Protein AF-A0A7S3MCD3-F1 (afdb_monomer_lite)

Structure (mmCIF, N/CA/C/O backbone):
data_AF-A0A7S3MCD3-F1
#
_entry.id   AF-A0A7S3MCD3-F1
#
loop_
_atom_site.group_PDB
_atom_site.id
_atom_site.type_symbol
_atom_site.label_atom_id
_atom_site.label_alt_id
_atom_site.label_comp_id
_atom_site.label_asym_id
_atom_site.label_entity_id
_atom_site.label_seq_id
_atom_site.pdbx_PDB_ins_code
_atom_site.Cartn_x
_atom_site.Cartn_y
_atom_site.Cartn_z
_atom_site.occupancy
_atom_site.B_iso_or_equiv
_atom_site.auth_seq_id
_atom_site.auth_comp_id
_atom_site.auth_asym_id
_atom_site.auth_atom_id
_atom_site.pdbx_PDB_model_num
ATOM 1 N N . SER A 1 1 ? -8.383 14.017 6.670 1.00 56.00 1 SER A N 1
ATOM 2 C CA . SER A 1 1 ? -8.475 12.547 6.553 1.00 56.00 1 SER A CA 1
ATOM 3 C C . SER A 1 1 ? -9.512 11.963 7.511 1.00 56.00 1 SER A C 1
ATOM 5 O O . SER A 1 1 ? -10.524 11.491 7.021 1.00 56.00 1 SER A O 1
ATOM 7 N N . ARG A 1 2 ? -9.357 12.065 8.843 1.00 61.16 2 ARG A N 1
ATOM 8 C CA . ARG A 1 2 ? -10.240 11.395 9.835 1.00 61.16 2 ARG A CA 1
ATOM 9 C C . ARG A 1 2 ? -11.756 11.562 9.641 1.00 61.16 2 ARG A C 1
ATOM 11 O O . ARG A 1 2 ? -12.491 10.600 9.809 1.00 61.16 2 ARG A O 1
ATOM 18 N N . ARG A 1 3 ? -12.235 12.753 9.258 1.00 67.88 3 ARG A N 1
ATOM 19 C CA . ARG A 1 3 ? -13.671 12.993 9.014 1.00 67.88 3 ARG A CA 1
ATOM 20 C C . ARG A 1 3 ? -14.237 12.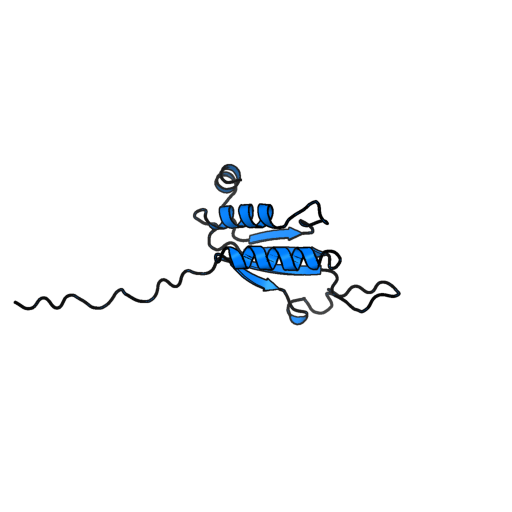113 7.887 1.00 67.88 3 ARG A C 1
ATOM 22 O O . ARG A 1 3 ? -15.252 11.467 8.096 1.00 67.88 3 ARG A O 1
ATOM 29 N N . LEU A 1 4 ? -13.543 12.027 6.750 1.00 64.44 4 LEU A N 1
ATOM 30 C CA . LEU A 1 4 ? -13.959 11.202 5.605 1.00 64.44 4 LEU A CA 1
ATOM 31 C C . LEU A 1 4 ? -13.970 9.708 5.946 1.00 64.44 4 LEU A C 1
ATOM 33 O O . LEU A 1 4 ? -14.863 8.984 5.526 1.00 64.44 4 LEU A O 1
ATOM 37 N N . VAL A 1 5 ? -13.004 9.258 6.751 1.00 64.94 5 VAL A N 1
ATOM 38 C CA . VAL A 1 5 ? -12.916 7.858 7.193 1.00 64.94 5 VAL A CA 1
ATOM 39 C C . VAL A 1 5 ? -14.121 7.476 8.049 1.00 64.94 5 VAL A C 1
ATOM 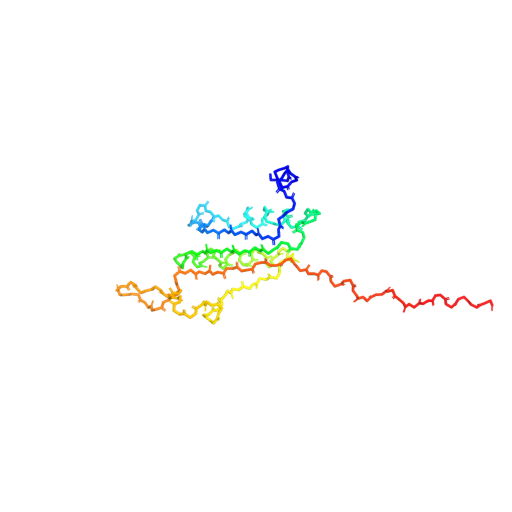41 O O . VAL A 1 5 ? -14.659 6.390 7.889 1.00 64.94 5 VAL A O 1
ATOM 44 N N . ARG A 1 6 ? -14.590 8.383 8.912 1.00 67.19 6 ARG A N 1
ATOM 45 C CA . ARG A 1 6 ? -15.791 8.160 9.731 1.00 67.19 6 ARG A CA 1
ATOM 46 C C . ARG A 1 6 ? -17.084 8.197 8.928 1.00 67.19 6 ARG A C 1
ATOM 48 O O . ARG A 1 6 ? -18.027 7.506 9.281 1.00 67.19 6 ARG A O 1
ATOM 55 N N . GLU A 1 7 ? -17.134 9.019 7.884 1.00 71.62 7 GLU A N 1
ATOM 56 C CA . GLU A 1 7 ? -18.317 9.159 7.029 1.00 71.62 7 GLU A CA 1
ATOM 57 C C . GLU A 1 7 ? -18.449 8.004 6.020 1.00 71.62 7 GLU A C 1
ATOM 59 O O . GLU A 1 7 ? -19.562 7.680 5.623 1.00 71.62 7 GLU A O 1
ATOM 64 N N . SER A 1 8 ? -17.335 7.390 5.599 1.00 70.50 8 SER A N 1
ATOM 65 C CA . SER A 1 8 ? -17.310 6.387 4.517 1.00 70.50 8 SER A CA 1
ATOM 66 C C . SER A 1 8 ? -16.856 4.985 4.942 1.00 70.50 8 SER A C 1
ATOM 68 O O . SER A 1 8 ? -16.948 4.056 4.145 1.00 70.50 8 SER A O 1
ATOM 70 N N . GLY A 1 9 ? -16.322 4.830 6.154 1.00 70.75 9 GLY A N 1
ATOM 71 C CA . GLY A 1 9 ? -15.865 3.551 6.692 1.00 70.75 9 GLY A CA 1
ATOM 72 C C . GLY A 1 9 ? -16.947 2.794 7.477 1.00 70.75 9 GLY A C 1
ATOM 73 O O . GLY A 1 9 ? -18.064 3.289 7.638 1.00 70.75 9 GLY A O 1
ATOM 74 N N . PRO A 1 10 ? -16.607 1.612 8.019 1.00 73.81 10 PRO A N 1
ATOM 75 C CA . PRO A 1 10 ? -15.283 0.984 7.985 1.00 73.81 10 PRO A CA 1
ATOM 76 C C . PRO A 1 10 ? -14.939 0.325 6.640 1.00 73.81 10 PRO A C 1
ATOM 78 O O . PRO A 1 10 ? -15.816 -0.156 5.929 1.00 73.81 10 PRO A O 1
ATOM 81 N N . PHE A 1 11 ? -13.645 0.271 6.314 1.00 80.06 11 PHE A N 1
ATOM 82 C CA . PHE A 1 11 ? -13.132 -0.429 5.133 1.00 80.06 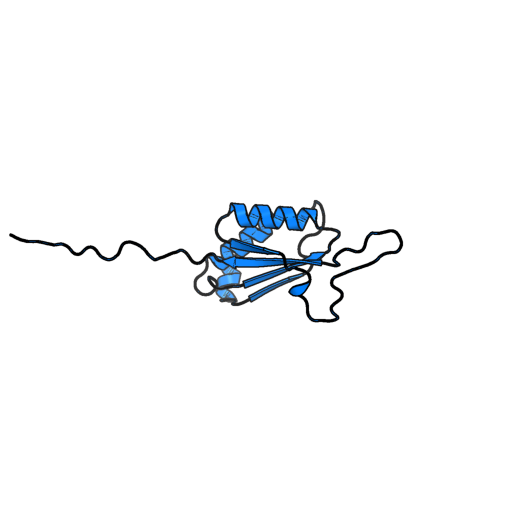11 PHE A CA 1
ATOM 83 C C . PHE A 1 11 ? -12.505 -1.752 5.561 1.00 80.06 11 PHE A C 1
ATOM 85 O O . PHE A 1 11 ? -11.705 -1.764 6.489 1.00 80.06 11 PHE A O 1
ATOM 92 N N . SER A 1 12 ? -12.830 -2.845 4.873 1.00 83.50 12 SER A N 1
ATOM 93 C CA . SER A 1 12 ? -12.145 -4.134 5.047 1.00 83.50 12 SER A CA 1
ATOM 94 C C . SER A 1 12 ? -10.949 -4.298 4.105 1.00 83.50 12 SER A C 1
ATOM 96 O O . SER A 1 12 ? -10.062 -5.099 4.369 1.00 83.50 12 SER A O 1
ATOM 98 N N . LEU A 1 13 ? -10.918 -3.542 3.003 1.00 86.75 13 LEU A N 1
ATOM 99 C CA . LEU A 1 13 ? -9.870 -3.600 1.990 1.00 86.75 13 LEU A CA 1
ATOM 100 C C . LEU A 1 13 ? -9.649 -2.211 1.384 1.00 86.75 13 LEU A C 1
ATOM 102 O O . LEU A 1 13 ? -10.604 -1.524 1.014 1.00 86.75 13 LEU A O 1
ATOM 106 N N . ILE A 1 14 ? -8.387 -1.819 1.250 1.00 89.19 14 ILE A N 1
ATOM 107 C CA . ILE A 1 14 ? -7.948 -0.593 0.588 1.00 89.19 14 ILE A CA 1
ATOM 108 C C . ILE A 1 14 ? -7.018 -0.994 -0.552 1.00 89.19 14 ILE A C 1
ATOM 110 O O . ILE A 1 14 ? -5.986 -1.622 -0.330 1.00 89.19 14 ILE A O 1
ATOM 114 N N . VAL A 1 15 ? -7.366 -0.606 -1.778 1.00 90.75 15 VAL A N 1
ATOM 115 C CA . VAL A 1 15 ? -6.545 -0.872 -2.963 1.00 90.75 15 VAL A CA 1
ATOM 116 C C . VAL A 1 15 ? -6.058 0.448 -3.540 1.00 90.75 15 VAL A C 1
ATOM 118 O O . VAL A 1 15 ? -6.848 1.361 -3.779 1.00 90.75 15 VAL A O 1
ATOM 121 N N . GLY A 1 16 ? -4.753 0.550 -3.768 1.00 90.12 16 GLY A N 1
ATOM 122 C CA . GLY A 1 16 ? -4.123 1.696 -4.412 1.00 90.12 16 GLY A CA 1
ATOM 123 C C . GLY A 1 16 ? -3.273 1.252 -5.591 1.00 90.12 16 GLY A C 1
ATOM 124 O O . GLY A 1 16 ? -2.526 0.286 -5.486 1.00 90.12 16 GLY A O 1
ATOM 125 N N . SER A 1 17 ? -3.352 1.968 -6.709 1.00 88.44 17 SER A N 1
ATOM 126 C CA . SER A 1 17 ? -2.474 1.748 -7.859 1.00 88.44 17 SER A CA 1
ATOM 127 C C . SER A 1 17 ? -1.806 3.051 -8.232 1.00 88.44 17 SER A C 1
ATOM 129 O O . SER A 1 17 ? -2.477 4.072 -8.364 1.00 88.44 17 SER A O 1
ATOM 131 N N . ASP A 1 18 ? -0.492 2.990 -8.416 1.00 83.19 18 ASP A N 1
ATOM 132 C CA . ASP A 1 18 ? 0.325 4.113 -8.841 1.00 83.19 18 ASP A CA 1
ATOM 133 C C . ASP A 1 18 ? 0.097 5.372 -7.987 1.00 83.19 18 ASP A C 1
ATOM 135 O O . ASP A 1 18 ? -0.184 6.452 -8.492 1.00 83.19 18 ASP A O 1
ATOM 139 N N . LEU A 1 19 ? 0.165 5.229 -6.664 1.00 83.31 19 LEU A N 1
ATOM 140 C CA . LEU A 1 19 ? 0.017 6.358 -5.737 1.00 83.31 19 LEU A CA 1
ATOM 141 C C . LEU A 1 19 ? 1.343 7.076 -5.448 1.00 83.31 19 LEU A C 1
ATOM 143 O O . LEU A 1 19 ? 1.333 8.139 -4.833 1.00 83.31 19 LEU A O 1
ATOM 147 N N . LEU A 1 20 ? 2.465 6.500 -5.888 1.00 82.31 20 LEU A N 1
ATOM 148 C CA . LEU A 1 20 ? 3.811 7.045 -5.731 1.00 82.31 20 LEU A CA 1
ATOM 149 C C . LEU A 1 20 ? 4.399 7.330 -7.113 1.00 82.31 20 LEU A C 1
ATOM 151 O O . LEU A 1 20 ? 4.488 6.430 -7.950 1.00 82.31 20 LEU A O 1
ATOM 155 N N . TYR A 1 21 ? 4.802 8.579 -7.338 1.00 76.81 21 TYR A N 1
ATOM 156 C CA . TYR A 1 21 ? 5.420 9.022 -8.586 1.00 76.81 21 TYR A CA 1
ATOM 157 C C . TYR A 1 21 ? 6.578 9.986 -8.327 1.00 76.81 21 TYR A C 1
ATOM 159 O O . TYR A 1 21 ? 6.359 11.185 -8.136 1.00 76.81 21 TYR A O 1
ATOM 167 N N . GLY A 1 22 ? 7.806 9.471 -8.402 1.00 65.25 22 GLY A N 1
ATOM 168 C CA . GLY A 1 22 ? 9.024 10.275 -8.390 1.00 65.25 22 GLY A CA 1
ATOM 169 C C . GLY A 1 22 ? 9.231 11.088 -7.109 1.00 65.25 22 GLY A C 1
ATOM 170 O O . GLY A 1 22 ? 8.519 10.948 -6.114 1.00 65.25 22 GLY A O 1
ATOM 171 N N . GLU A 1 23 ? 10.208 11.994 -7.152 1.00 63.38 23 GLU A N 1
ATOM 172 C CA . GLU A 1 23 ? 10.670 12.756 -5.980 1.00 63.38 23 GLU A CA 1
ATOM 173 C C . GLU A 1 23 ? 9.604 13.678 -5.356 1.00 63.38 23 GLU A C 1
ATOM 175 O O . GLU A 1 23 ? 9.728 14.075 -4.199 1.00 63.38 23 GLU A O 1
ATOM 180 N N . ALA A 1 24 ? 8.531 13.996 -6.086 1.00 63.19 24 ALA A N 1
ATOM 181 C CA . ALA A 1 24 ? 7.447 14.853 -5.605 1.00 63.19 24 ALA A CA 1
ATOM 182 C C . ALA A 1 24 ? 6.422 14.122 -4.713 1.00 63.19 24 ALA A C 1
ATOM 184 O O . ALA A 1 24 ? 5.583 14.775 -4.092 1.00 63.19 24 ALA A O 1
ATOM 185 N N . SER A 1 25 ? 6.461 12.786 -4.643 1.00 68.25 25 SER A N 1
ATOM 186 C CA . SER A 1 25 ? 5.474 11.974 -3.922 1.00 68.25 25 SER A CA 1
ATOM 187 C C . SER A 1 25 ? 6.158 11.075 -2.893 1.00 68.25 25 SER A C 1
ATOM 189 O O . SER A 1 25 ? 6.440 9.901 -3.127 1.00 68.25 25 SER A O 1
ATOM 191 N N . THR A 1 26 ? 6.465 11.649 -1.729 1.00 78.12 26 THR A N 1
ATOM 192 C CA . THR A 1 26 ? 7.084 10.902 -0.630 1.00 78.12 26 THR A CA 1
ATOM 193 C C . THR A 1 26 ? 6.072 9.962 0.028 1.00 78.12 26 THR A C 1
ATOM 195 O O . THR A 1 26 ? 4.889 10.273 0.164 1.00 78.12 26 THR A O 1
ATOM 198 N N . ALA A 1 27 ? 6.533 8.792 0.478 1.00 85.44 27 ALA A N 1
ATOM 199 C CA . ALA A 1 27 ? 5.657 7.769 1.054 1.00 85.44 27 ALA A CA 1
ATOM 200 C C . ALA A 1 27 ? 5.053 8.149 2.424 1.00 85.44 27 ALA A C 1
ATOM 202 O O . ALA A 1 27 ? 4.043 7.574 2.835 1.00 85.44 27 ALA A O 1
ATOM 203 N N . GLY A 1 28 ? 5.651 9.116 3.128 1.00 88.06 28 GLY A N 1
ATOM 204 C CA . GLY A 1 28 ? 5.278 9.504 4.493 1.00 88.06 28 GLY A CA 1
ATOM 205 C C . GLY A 1 28 ? 3.795 9.870 4.651 1.00 88.06 28 GLY A C 1
ATOM 206 O O . GLY A 1 28 ? 3.099 9.186 5.403 1.00 88.06 28 GLY A O 1
ATOM 207 N N . PRO A 1 29 ? 3.272 10.879 3.925 1.00 89.00 29 PRO A N 1
ATOM 208 C CA . PRO A 1 29 ? 1.865 11.286 4.020 1.00 89.00 29 PRO A CA 1
ATOM 209 C C . PRO A 1 29 ? 0.857 10.172 3.693 1.00 89.00 29 PRO A C 1
ATOM 211 O O . PRO A 1 29 ? -0.228 10.110 4.285 1.00 89.00 29 PRO A O 1
ATOM 214 N N . LEU A 1 30 ? 1.209 9.270 2.770 1.00 89.88 30 LEU A N 1
ATOM 215 C CA . LEU A 1 30 ? 0.381 8.111 2.435 1.00 89.88 30 LEU A CA 1
ATOM 216 C C . LEU A 1 30 ? 0.313 7.142 3.621 1.00 89.88 30 LEU A C 1
ATOM 218 O O . LEU A 1 30 ? -0.781 6.813 4.078 1.00 89.88 30 LEU A O 1
ATOM 222 N N . ILE A 1 31 ? 1.465 6.753 4.173 1.00 91.81 31 ILE A N 1
ATOM 223 C CA . ILE A 1 31 ? 1.532 5.877 5.349 1.00 91.81 31 ILE A CA 1
ATOM 224 C C . ILE A 1 31 ? 0.855 6.516 6.571 1.00 91.81 31 ILE A C 1
ATOM 226 O O . ILE A 1 31 ? 0.193 5.818 7.335 1.00 91.81 31 ILE A O 1
ATOM 230 N N . GLU A 1 32 ? 0.949 7.836 6.748 1.00 90.38 32 GLU A N 1
ATOM 231 C CA . GLU A 1 32 ? 0.229 8.570 7.800 1.00 90.38 32 GLU A CA 1
ATOM 232 C C . GLU A 1 32 ? -1.277 8.444 7.674 1.00 90.38 32 GLU A C 1
ATOM 234 O O . GLU A 1 32 ? -1.973 8.190 8.658 1.00 90.38 32 GLU A O 1
ATOM 239 N N . THR A 1 33 ? -1.776 8.617 6.456 1.00 89.31 33 THR A N 1
ATOM 240 C CA . THR A 1 33 ? -3.204 8.542 6.181 1.00 89.31 33 THR A CA 1
ATOM 241 C C . THR A 1 33 ? -3.718 7.125 6.398 1.00 89.31 33 THR A C 1
ATOM 243 O O . THR A 1 33 ? -4.720 6.950 7.089 1.00 89.31 33 THR A O 1
ATOM 246 N N . LEU A 1 34 ? -3.001 6.120 5.890 1.00 90.50 34 LEU A N 1
ATOM 247 C CA . LEU A 1 34 ? -3.345 4.712 6.080 1.00 90.50 34 LEU A CA 1
ATOM 248 C C . LEU A 1 34 ? -3.302 4.319 7.561 1.00 90.50 34 LEU A C 1
ATOM 250 O O . LEU A 1 34 ? -4.216 3.659 8.045 1.00 90.50 34 LEU A O 1
ATOM 254 N N . ALA A 1 35 ? -2.294 4.768 8.315 1.00 88.94 35 ALA A N 1
ATOM 255 C CA . ALA A 1 35 ? -2.199 4.491 9.749 1.00 88.94 35 ALA A CA 1
ATOM 256 C C . ALA A 1 35 ? -3.345 5.150 10.530 1.00 88.94 35 ALA A C 1
ATOM 258 O O . ALA A 1 35 ? -3.920 4.542 11.434 1.00 88.94 35 ALA A O 1
ATOM 259 N N . ALA A 1 36 ? -3.719 6.380 10.162 1.00 85.88 36 ALA A N 1
ATOM 260 C CA . ALA A 1 36 ? -4.873 7.047 10.750 1.00 85.88 36 ALA A CA 1
ATOM 261 C C . ALA A 1 36 ? -6.178 6.295 10.450 1.00 85.88 36 ALA A C 1
ATOM 263 O O . ALA A 1 36 ? -7.024 6.219 11.335 1.00 85.88 36 ALA A O 1
ATOM 264 N N . MET A 1 37 ? -6.327 5.726 9.248 1.00 84.81 37 MET A N 1
ATOM 265 C CA . MET A 1 37 ? -7.473 4.888 8.877 1.00 84.81 37 MET A CA 1
ATOM 266 C C . MET A 1 37 ? -7.528 3.600 9.695 1.00 84.81 37 MET A C 1
ATOM 268 O O . MET A 1 37 ? -8.552 3.325 10.310 1.00 84.81 37 MET A O 1
ATOM 272 N N . ALA A 1 38 ? -6.415 2.870 9.773 1.00 84.56 38 ALA A N 1
ATOM 273 C CA . ALA A 1 38 ? -6.289 1.651 10.572 1.00 84.56 38 ALA A CA 1
ATOM 274 C C . ALA A 1 38 ? -6.558 1.859 12.074 1.00 84.56 38 ALA A C 1
ATOM 276 O O . ALA A 1 38 ? -6.897 0.917 12.785 1.00 84.56 38 ALA A O 1
ATOM 277 N N . SER A 1 39 ? -6.416 3.093 12.569 1.00 82.00 39 SER A N 1
ATOM 278 C CA . SER A 1 39 ? -6.682 3.434 13.970 1.00 82.00 39 SER A CA 1
ATOM 279 C C . SER A 1 39 ? -8.163 3.706 14.273 1.00 82.00 39 SER A C 1
ATOM 281 O O . SER A 1 39 ? -8.514 3.860 15.443 1.00 82.00 39 SER A O 1
ATOM 283 N N . GLU A 1 40 ? -9.035 3.825 13.264 1.00 82.38 40 GLU A N 1
ATOM 284 C CA . GLU A 1 40 ? -10.463 4.066 13.496 1.00 82.38 40 GLU A CA 1
ATOM 285 C C . GLU A 1 40 ? -11.207 2.738 13.778 1.00 82.38 40 GLU A C 1
ATOM 287 O O . GLU A 1 40 ? -10.924 1.712 13.147 1.00 82.38 40 GLU A O 1
ATOM 292 N N . PRO A 1 41 ? -12.182 2.730 14.711 1.00 73.94 41 PRO A N 1
ATOM 293 C CA . PRO A 1 41 ? -12.973 1.541 15.021 1.00 73.94 41 PRO A CA 1
ATOM 294 C C . PRO A 1 41 ? -13.641 0.948 13.770 1.00 73.94 41 PRO A C 1
ATOM 296 O O . PRO A 1 41 ? -14.326 1.651 13.031 1.00 73.94 41 PRO A O 1
ATOM 299 N N . GLY A 1 42 ? -13.438 -0.351 13.540 1.00 72.12 42 GLY A N 1
ATOM 300 C CA . GLY A 1 42 ? -13.987 -1.095 12.400 1.00 72.12 42 GLY A CA 1
ATOM 301 C C . GLY A 1 42 ? -13.068 -1.187 11.174 1.00 72.12 42 GLY A C 1
ATOM 302 O O . GLY A 1 42 ? -13.244 -2.099 10.379 1.00 72.12 42 GLY A O 1
ATOM 303 N N . ALA A 1 43 ? -12.064 -0.315 11.037 1.00 71.94 43 ALA A N 1
ATOM 304 C CA . ALA A 1 43 ? -11.049 -0.392 9.973 1.00 71.94 43 ALA A CA 1
ATOM 305 C C . ALA A 1 43 ? -9.722 -1.014 10.456 1.00 71.94 43 ALA A C 1
ATOM 307 O O . ALA A 1 43 ? -8.743 -1.062 9.716 1.00 71.94 43 ALA A O 1
ATOM 308 N N . ARG A 1 44 ? -9.683 -1.491 11.708 1.00 74.75 44 ARG A N 1
ATOM 309 C CA . ARG A 1 44 ? -8.500 -2.105 12.329 1.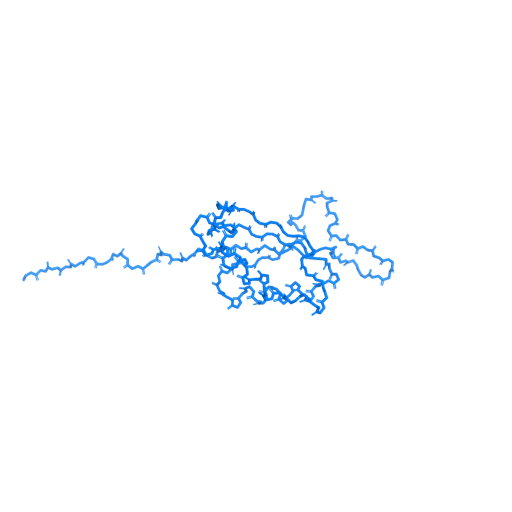00 74.75 44 ARG A CA 1
ATOM 310 C C . ARG A 1 44 ? -8.061 -3.393 11.634 1.00 74.75 44 ARG A C 1
ATOM 312 O O . ARG A 1 44 ? -6.884 -3.713 11.674 1.00 74.75 44 ARG A O 1
ATOM 319 N N . ASP A 1 45 ? -8.988 -4.088 10.984 1.00 78.44 45 ASP A N 1
ATOM 320 C CA . ASP A 1 45 ? -8.717 -5.316 10.231 1.00 78.44 45 ASP A CA 1
ATOM 321 C C . ASP A 1 45 ? -8.597 -5.056 8.719 1.00 78.44 45 ASP A C 1
ATOM 323 O O . ASP A 1 45 ? -8.672 -5.989 7.925 1.00 78.44 45 ASP A O 1
ATOM 327 N N . ALA A 1 46 ? -8.450 -3.792 8.304 1.00 82.81 46 ALA A N 1
ATOM 328 C CA . ALA A 1 46 ? -8.326 -3.447 6.896 1.00 82.81 46 ALA A CA 1
ATOM 329 C C . ALA A 1 46 ? -6.999 -3.951 6.316 1.00 82.81 46 ALA A C 1
ATOM 331 O O . ALA A 1 46 ? -5.918 -3.617 6.811 1.00 82.81 46 ALA A O 1
ATOM 332 N N . GLU A 1 47 ? -7.089 -4.682 5.211 1.00 89.44 47 GLU A N 1
ATOM 333 C CA . GLU A 1 47 ? -5.939 -5.007 4.371 1.00 89.44 47 GLU A CA 1
ATOM 334 C C . GLU A 1 47 ? -5.660 -3.853 3.402 1.00 89.44 47 GLU A C 1
ATOM 336 O O . GLU A 1 47 ? -6.584 -3.242 2.857 1.00 89.44 47 GLU A O 1
ATOM 341 N N . VAL A 1 48 ? -4.384 -3.539 3.167 1.00 92.19 48 VAL A N 1
ATOM 342 C CA . VAL A 1 48 ? -3.979 -2.517 2.193 1.00 92.19 48 VAL A CA 1
ATOM 343 C C . VAL A 1 48 ? -3.093 -3.138 1.128 1.00 92.19 48 VAL A C 1
ATOM 345 O O . VAL A 1 48 ? -1.986 -3.576 1.425 1.00 92.19 48 VAL A O 1
ATOM 348 N N . ILE A 1 49 ? -3.540 -3.112 -0.124 1.00 92.56 49 ILE A N 1
ATOM 349 C CA . ILE A 1 49 ? -2.781 -3.608 -1.274 1.00 92.56 49 ILE A CA 1
ATOM 350 C C . ILE A 1 49 ? -2.418 -2.428 -2.171 1.00 92.56 49 ILE A C 1
ATOM 352 O O . ILE A 1 49 ? -3.289 -1.733 -2.695 1.00 92.56 49 ILE A O 1
ATOM 356 N N . LEU A 1 50 ? -1.120 -2.203 -2.357 1.00 92.38 50 LEU A N 1
ATOM 357 C CA . LEU A 1 50 ? -0.584 -1.129 -3.184 1.00 92.38 50 LEU A CA 1
ATOM 358 C C . LEU A 1 50 ? 0.193 -1.705 -4.366 1.00 92.38 50 LEU A C 1
ATOM 360 O O . LEU A 1 50 ? 1.190 -2.396 -4.173 1.00 92.38 50 LEU A O 1
ATOM 364 N N . ALA A 1 51 ? -0.229 -1.370 -5.583 1.00 90.25 51 ALA A N 1
ATOM 365 C CA . ALA A 1 51 ? 0.516 -1.639 -6.804 1.00 90.25 51 ALA A CA 1
ATOM 366 C C . ALA A 1 51 ? 1.373 -0.423 -7.177 1.00 90.25 51 ALA A C 1
ATOM 368 O O . ALA A 1 51 ? 0.854 0.662 -7.445 1.00 90.25 51 ALA A O 1
ATOM 369 N N . ILE A 1 52 ? 2.694 -0.596 -7.196 1.00 87.69 52 ILE A N 1
ATOM 370 C CA . ILE A 1 52 ? 3.669 0.464 -7.485 1.00 87.69 52 ILE A CA 1
ATOM 371 C C . ILE A 1 52 ? 4.482 0.041 -8.704 1.00 87.69 52 ILE A C 1
ATOM 373 O O . ILE A 1 52 ? 5.078 -1.030 -8.691 1.00 87.69 52 ILE A O 1
ATOM 377 N N . LYS A 1 53 ? 4.534 0.851 -9.767 1.00 85.38 53 LYS A N 1
ATOM 378 C CA . LYS A 1 53 ? 5.328 0.512 -10.965 1.00 85.38 53 LYS A CA 1
ATOM 379 C C . LYS A 1 53 ? 6.776 0.196 -10.612 1.00 85.38 53 LYS A C 1
ATOM 381 O O . LYS A 1 53 ? 7.370 0.849 -9.760 1.00 85.38 53 LYS A O 1
ATOM 386 N N . ASN A 1 54 ? 7.375 -0.747 -11.332 1.00 81.06 54 ASN A N 1
ATOM 387 C CA . ASN A 1 54 ? 8.753 -1.165 -11.076 1.00 81.06 54 ASN A CA 1
ATOM 388 C C . ASN A 1 54 ? 9.780 -0.035 -11.237 1.00 81.06 54 ASN A C 1
ATOM 390 O O . ASN A 1 54 ? 10.718 0.068 -10.457 1.00 81.06 54 ASN A O 1
ATOM 394 N N . ARG A 1 55 ? 9.543 0.907 -12.158 1.00 82.31 55 ARG A N 1
ATOM 395 C CA . ARG A 1 55 ? 10.374 2.121 -12.265 1.00 82.31 55 ARG A CA 1
ATOM 396 C C . ARG A 1 55 ? 10.407 2.979 -10.986 1.00 82.31 55 ARG A C 1
ATOM 398 O O . ARG A 1 55 ? 11.265 3.842 -10.881 1.00 82.31 55 ARG A O 1
ATOM 405 N N . CYS A 1 56 ? 9.483 2.749 -10.052 1.00 84.44 56 CYS A N 1
ATOM 406 C CA . CYS A 1 56 ? 9.389 3.391 -8.741 1.00 84.44 56 CYS A CA 1
ATOM 407 C C . CYS A 1 56 ? 9.767 2.420 -7.599 1.00 84.44 56 CYS A C 1
ATOM 409 O O . CYS A 1 56 ? 9.174 2.439 -6.517 1.00 84.44 56 CYS A O 1
ATOM 411 N N . ALA A 1 57 ? 10.710 1.501 -7.844 1.00 83.56 57 ALA A N 1
ATOM 412 C CA . ALA A 1 57 ? 11.151 0.521 -6.849 1.00 83.56 57 ALA A CA 1
ATOM 413 C C . ALA A 1 57 ? 11.731 1.179 -5.585 1.00 83.56 57 ALA A C 1
ATOM 415 O O . ALA A 1 57 ? 11.472 0.713 -4.476 1.00 83.56 57 ALA A O 1
ATOM 416 N N . ASN A 1 58 ? 12.456 2.293 -5.729 1.00 85.44 58 ASN A N 1
ATOM 417 C CA . ASN A 1 58 ? 13.017 3.031 -4.595 1.00 85.44 58 ASN A CA 1
ATOM 418 C C . ASN A 1 58 ? 11.916 3.582 -3.681 1.00 85.44 58 ASN A C 1
ATOM 420 O O . ASN A 1 58 ? 12.018 3.508 -2.457 1.00 85.44 58 ASN A O 1
ATOM 424 N N . GLU A 1 59 ? 10.831 4.083 -4.263 1.00 87.44 59 GLU A N 1
ATOM 425 C CA . GLU A 1 59 ? 9.667 4.586 -3.544 1.00 87.44 59 GLU A CA 1
ATOM 426 C C . GLU A 1 59 ? 8.910 3.454 -2.845 1.00 87.44 59 GLU A C 1
ATOM 428 O O . GLU A 1 59 ? 8.466 3.631 -1.711 1.00 87.44 59 GLU A O 1
ATOM 433 N N . ALA A 1 60 ? 8.820 2.269 -3.461 1.00 88.00 60 ALA A N 1
ATOM 434 C CA . ALA A 1 60 ? 8.271 1.082 -2.806 1.00 88.00 60 ALA A CA 1
ATOM 435 C C . ALA A 1 60 ? 9.115 0.660 -1.589 1.00 88.00 60 ALA A C 1
ATOM 437 O O . ALA A 1 60 ? 8.563 0.376 -0.522 1.00 88.00 60 ALA A O 1
ATOM 438 N N . VAL A 1 61 ? 10.448 0.680 -1.710 1.00 88.94 61 VAL A N 1
ATOM 439 C CA . VAL A 1 61 ? 11.371 0.417 -0.592 1.00 88.94 61 VAL A CA 1
ATOM 440 C C . VAL A 1 61 ? 11.193 1.452 0.519 1.00 88.94 61 VAL A C 1
ATOM 442 O O . VAL A 1 61 ? 11.055 1.075 1.685 1.00 88.94 61 VAL A O 1
ATOM 445 N N . ALA A 1 62 ? 11.135 2.740 0.172 1.00 89.06 62 ALA A N 1
ATOM 446 C CA . ALA A 1 62 ? 10.914 3.820 1.129 1.00 89.06 62 ALA A CA 1
ATOM 447 C C . ALA A 1 62 ? 9.561 3.679 1.843 1.00 89.06 62 ALA A C 1
ATOM 449 O O . ALA A 1 62 ? 9.496 3.802 3.064 1.00 89.06 62 ALA A O 1
ATOM 450 N N . LEU A 1 63 ? 8.495 3.340 1.113 1.00 91.75 63 LEU A N 1
ATOM 451 C CA . LEU A 1 63 ? 7.177 3.076 1.687 1.00 91.75 63 LEU A CA 1
ATOM 452 C C . LEU A 1 63 ? 7.214 1.920 2.689 1.00 91.75 63 LEU A C 1
ATOM 454 O O . LEU A 1 63 ? 6.670 2.041 3.787 1.00 91.75 63 LEU A O 1
ATOM 458 N N . CYS A 1 64 ? 7.890 0.823 2.350 1.00 91.81 64 CYS A N 1
ATOM 459 C CA . CYS A 1 64 ? 8.029 -0.318 3.250 1.00 91.81 64 CYS A CA 1
ATOM 460 C C . CYS A 1 64 ? 8.834 0.037 4.506 1.00 91.81 64 CYS A C 1
ATOM 462 O O . CYS A 1 64 ? 8.477 -0.389 5.605 1.00 91.81 64 CYS A O 1
ATOM 464 N N . ALA A 1 65 ? 9.909 0.817 4.364 1.00 91.88 65 ALA A N 1
ATOM 465 C CA . ALA A 1 65 ? 10.705 1.289 5.494 1.00 91.88 65 ALA A CA 1
ATOM 466 C C . ALA A 1 65 ? 9.871 2.177 6.432 1.00 91.88 65 ALA A C 1
ATOM 468 O O . ALA A 1 65 ? 9.862 1.965 7.645 1.00 91.88 65 ALA A O 1
ATOM 469 N N . GLU A 1 66 ? 9.108 3.111 5.868 1.00 92.88 66 GLU A N 1
ATOM 470 C CA . GLU A 1 66 ? 8.215 4.006 6.604 1.00 92.88 66 GLU A CA 1
ATOM 471 C C . GLU A 1 66 ? 7.085 3.254 7.318 1.00 92.88 66 GLU A C 1
ATOM 473 O O . GLU A 1 66 ? 6.797 3.533 8.483 1.00 92.88 66 GLU A O 1
ATOM 478 N N . ALA A 1 67 ? 6.476 2.266 6.658 1.00 92.50 67 ALA A N 1
ATOM 479 C CA . ALA A 1 67 ? 5.453 1.414 7.256 1.00 92.50 67 ALA A CA 1
ATOM 480 C C . ALA A 1 67 ? 6.005 0.615 8.448 1.00 92.50 67 ALA A C 1
ATOM 482 O O . ALA A 1 67 ? 5.412 0.637 9.529 1.00 92.50 67 ALA A O 1
ATOM 483 N N . ARG A 1 68 ? 7.176 -0.023 8.286 1.00 92.50 68 ARG A N 1
ATOM 484 C CA . ARG A 1 68 ? 7.851 -0.778 9.357 1.00 92.50 68 ARG A CA 1
ATOM 485 C C . ARG A 1 68 ? 8.229 0.113 10.536 1.00 92.50 68 ARG A C 1
ATOM 487 O O . ARG A 1 68 ? 8.028 -0.278 11.679 1.00 92.50 68 ARG A O 1
ATOM 494 N N . ARG A 1 69 ? 8.718 1.327 10.269 1.00 91.56 69 ARG A N 1
ATOM 495 C CA . ARG A 1 69 ? 9.102 2.306 11.297 1.00 91.56 69 ARG A CA 1
ATOM 496 C C . ARG A 1 69 ? 7.942 2.699 12.215 1.00 91.56 69 ARG A C 1
ATOM 498 O O . ARG A 1 69 ? 8.183 3.065 13.360 1.00 91.56 69 ARG A O 1
ATOM 505 N N . ARG A 1 70 ? 6.695 2.645 11.733 1.00 87.12 70 ARG A N 1
ATOM 506 C CA . ARG A 1 70 ? 5.509 2.951 12.553 1.00 87.12 70 ARG A CA 1
ATOM 507 C C . ARG A 1 70 ? 5.056 1.803 13.444 1.00 87.12 70 ARG A C 1
ATOM 509 O O . ARG A 1 70 ? 4.204 2.041 14.287 1.00 87.12 70 ARG A O 1
ATOM 516 N N . ASP A 1 71 ? 5.582 0.599 13.240 1.00 89.12 71 ASP A N 1
ATOM 517 C CA . ASP A 1 71 ? 5.289 -0.603 14.032 1.00 89.12 71 ASP A CA 1
ATOM 518 C C . ASP A 1 71 ? 3.794 -0.967 14.160 1.00 89.12 71 ASP A C 1
ATOM 520 O O . ASP A 1 71 ? 3.385 -1.722 15.033 1.00 89.12 71 ASP A O 1
ATOM 524 N N . ILE A 1 72 ? 2.961 -0.451 13.254 1.00 89.69 72 ILE A N 1
ATOM 525 C CA . ILE A 1 72 ? 1.533 -0.789 13.150 1.00 89.69 72 ILE A CA 1
ATOM 526 C C . ILE A 1 72 ? 1.321 -1.886 12.106 1.00 89.69 72 ILE A C 1
ATOM 528 O O . ILE A 1 72 ? 0.333 -2.608 12.169 1.00 89.69 72 ILE A O 1
ATOM 532 N N . TRP A 1 73 ? 2.238 -2.010 11.145 1.00 90.94 73 TRP A N 1
ATOM 533 C CA . TRP A 1 73 ? 2.039 -2.796 9.933 1.00 90.94 73 TRP A CA 1
ATOM 534 C C . TRP A 1 73 ? 2.940 -4.024 9.888 1.00 90.94 73 TRP A C 1
ATOM 536 O O . TRP A 1 73 ? 4.159 -3.911 10.045 1.00 90.94 73 TRP A O 1
ATOM 546 N N . ASP A 1 74 ? 2.349 -5.170 9.578 1.00 92.19 74 ASP A N 1
ATOM 547 C CA . ASP A 1 74 ? 3.045 -6.273 8.934 1.00 92.19 74 ASP A CA 1
ATOM 548 C C . ASP A 1 74 ? 3.121 -5.980 7.436 1.00 92.19 74 ASP A C 1
ATOM 550 O O . ASP A 1 74 ? 2.114 -5.713 6.779 1.00 92.19 74 ASP A O 1
ATOM 554 N N . VAL A 1 75 ? 4.346 -5.968 6.910 1.00 93.31 75 VAL A N 1
ATOM 555 C CA . VAL A 1 75 ? 4.643 -5.555 5.534 1.00 93.31 75 VAL A CA 1
ATOM 556 C C . VAL A 1 75 ? 5.115 -6.761 4.740 1.00 93.31 75 VAL A C 1
ATOM 558 O O . VAL A 1 75 ? 6.201 -7.283 5.008 1.00 93.31 75 VAL A O 1
ATOM 561 N N . ARG A 1 76 ? 4.348 -7.150 3.721 1.00 91.69 76 ARG A N 1
ATOM 562 C CA . ARG A 1 76 ? 4.706 -8.201 2.763 1.00 91.69 76 ARG A CA 1
ATOM 563 C C . ARG A 1 76 ? 4.837 -7.604 1.366 1.00 91.69 76 ARG A C 1
ATOM 565 O O . ARG A 1 76 ? 3.975 -6.842 0.940 1.00 91.69 76 ARG A O 1
ATOM 572 N N . LEU A 1 77 ? 5.897 -7.952 0.643 1.00 87.56 77 LEU A N 1
ATOM 573 C CA . LEU A 1 77 ? 5.949 -7.739 -0.805 1.00 87.56 77 LEU A CA 1
ATOM 574 C C . LEU A 1 77 ? 5.505 -9.034 -1.475 1.00 87.56 77 LEU A C 1
ATOM 576 O O . LEU A 1 77 ? 5.946 -10.099 -1.051 1.00 87.56 77 LEU A O 1
ATOM 580 N N . ALA A 1 78 ? 4.647 -8.943 -2.488 1.00 84.06 78 ALA A N 1
ATOM 581 C CA . ALA A 1 78 ? 4.248 -10.127 -3.239 1.00 84.06 78 ALA A CA 1
ATOM 582 C C . ALA A 1 78 ? 5.458 -10.733 -3.958 1.00 84.06 78 ALA A C 1
ATOM 584 O O . ALA A 1 78 ? 6.308 -10.008 -4.485 1.00 84.06 78 ALA A O 1
ATOM 585 N N . GLU A 1 79 ? 5.526 -12.053 -3.991 1.00 78.06 79 GLU A N 1
ATOM 586 C CA . GLU A 1 79 ? 6.487 -12.842 -4.746 1.00 78.06 79 GLU A CA 1
ATOM 587 C C . GLU A 1 79 ? 5.891 -13.298 -6.083 1.00 78.06 79 GLU A C 1
ATOM 589 O O . GLU A 1 79 ? 4.728 -13.036 -6.366 1.00 78.06 79 GLU A O 1
ATOM 594 N N . ALA A 1 80 ? 6.693 -13.925 -6.948 1.00 71.12 80 ALA A N 1
ATOM 595 C CA . ALA A 1 80 ? 6.214 -14.355 -8.266 1.00 71.12 80 ALA A CA 1
ATOM 596 C C . ALA A 1 80 ? 5.060 -15.369 -8.140 1.00 71.12 80 ALA A C 1
ATOM 598 O O . ALA A 1 80 ? 4.081 -15.282 -8.874 1.00 71.12 80 ALA A O 1
ATOM 599 N N . ASP A 1 81 ? 5.142 -16.244 -7.138 1.00 76.88 81 ASP A N 1
ATOM 600 C CA . ASP A 1 81 ? 4.158 -17.296 -6.869 1.00 76.88 81 ASP A CA 1
ATOM 601 C C . ASP A 1 81 ? 2.835 -16.762 -6.288 1.00 76.88 81 ASP A C 1
ATOM 603 O O . ASP A 1 81 ? 1.846 -17.488 -6.229 1.00 76.88 81 ASP A O 1
ATOM 607 N N . ASP A 1 82 ? 2.789 -15.493 -5.864 1.00 77.81 82 ASP A N 1
ATOM 608 C CA . ASP A 1 82 ? 1.549 -14.853 -5.408 1.00 77.81 82 ASP A CA 1
ATOM 609 C C . ASP A 1 82 ? 0.645 -14.418 -6.575 1.00 77.81 82 ASP A C 1
ATOM 611 O O . ASP A 1 82 ? -0.509 -14.036 -6.357 1.00 77.81 82 ASP A O 1
ATOM 615 N N . PHE A 1 83 ? 1.157 -14.423 -7.810 1.00 70.06 83 PHE A N 1
ATOM 616 C CA . PHE A 1 83 ? 0.403 -14.004 -8.986 1.00 70.06 83 PHE A CA 1
ATOM 617 C C . PHE A 1 83 ? -0.307 -15.194 -9.648 1.00 70.06 83 PHE A C 1
ATOM 619 O O . PHE A 1 83 ? 0.236 -16.298 -9.676 1.00 70.06 83 PHE A O 1
ATOM 626 N N . PRO A 1 84 ? -1.515 -14.991 -10.215 1.00 73.69 84 PRO A N 1
ATOM 627 C CA . PRO A 1 84 ? -2.188 -16.028 -10.987 1.00 73.69 84 PRO A CA 1
ATOM 628 C C . PRO A 1 84 ? -1.303 -16.547 -12.121 1.00 73.69 84 PRO A C 1
ATOM 630 O O . PRO A 1 84 ? -0.588 -15.775 -12.762 1.00 73.69 84 PRO A O 1
ATOM 633 N N . GLU A 1 85 ? -1.398 -17.842 -12.411 1.00 64.19 85 GLU A N 1
ATOM 634 C CA . GLU A 1 85 ? -0.706 -18.453 -13.545 1.00 64.19 85 GLU A CA 1
ATOM 635 C C . GLU A 1 85 ? -1.015 -17.687 -14.847 1.00 64.19 85 GLU A C 1
ATOM 637 O O . GLU A 1 85 ? -2.171 -17.381 -15.149 1.00 64.19 85 GLU A O 1
ATOM 642 N N . GLY A 1 86 ? 0.028 -17.322 -15.600 1.00 62.34 86 GLY A N 1
ATOM 643 C CA . GLY A 1 86 ? -0.085 -16.516 -16.821 1.00 62.34 86 GLY A CA 1
ATOM 644 C C . GLY A 1 86 ? -0.221 -15.003 -16.601 1.00 62.34 86 GLY A C 1
ATOM 645 O O . GLY A 1 86 ? -0.202 -14.247 -17.572 1.00 62.34 86 GLY A O 1
ATOM 646 N N . TYR A 1 87 ? -0.313 -14.528 -15.354 1.00 63.44 87 TYR A N 1
ATOM 647 C CA . TYR A 1 87 ? -0.139 -13.111 -15.058 1.00 63.44 87 TYR A CA 1
ATOM 648 C C . TYR A 1 87 ? 1.354 -12.787 -15.102 1.00 63.44 87 TYR A C 1
ATOM 650 O O . TYR A 1 87 ? 2.079 -12.950 -14.119 1.00 63.44 87 TYR A O 1
ATOM 658 N N . GLU A 1 88 ? 1.819 -12.325 -16.263 1.00 59.00 88 GLU A N 1
ATOM 659 C CA . GLU A 1 88 ? 3.164 -11.783 -16.424 1.00 59.00 88 GLU A CA 1
ATOM 660 C C . GLU A 1 88 ? 3.256 -10.461 -15.660 1.00 59.00 88 GLU A C 1
ATOM 662 O O . GLU A 1 88 ? 3.212 -9.357 -16.200 1.00 59.00 88 GLU A O 1
ATOM 667 N N . ALA A 1 89 ? 3.450 -10.573 -14.349 1.00 54.25 89 ALA A N 1
ATOM 668 C CA . ALA A 1 89 ? 3.965 -9.486 -13.547 1.00 54.25 89 ALA A CA 1
ATOM 669 C C . ALA A 1 89 ? 5.409 -9.164 -13.937 1.00 54.25 89 ALA A C 1
ATOM 671 O O . ALA A 1 89 ? 6.001 -8.398 -13.205 1.00 54.25 89 ALA A O 1
ATOM 672 N N . HIS A 1 90 ? 5.970 -9.724 -15.016 1.00 53.28 90 HIS A N 1
ATOM 673 C CA . HIS A 1 90 ? 7.279 -9.448 -15.592 1.00 53.28 90 HIS A CA 1
ATOM 674 C C . HIS A 1 90 ? 7.103 -8.579 -16.845 1.00 53.28 90 HIS A C 1
ATOM 676 O O . HIS A 1 90 ? 6.261 -8.861 -17.686 1.00 53.28 90 HIS A O 1
ATOM 682 N N . PHE A 1 91 ? 7.863 -7.493 -16.961 1.00 48.78 91 PHE A N 1
ATOM 683 C CA . PHE A 1 91 ? 7.854 -6.612 -18.122 1.00 48.78 91 PHE A CA 1
ATOM 684 C C . PHE A 1 91 ? 9.245 -6.593 -18.755 1.00 48.78 91 PHE A C 1
ATOM 686 O O . PHE A 1 91 ? 10.221 -6.221 -18.105 1.00 48.78 91 PHE A O 1
ATOM 693 N N . THR A 1 92 ? 9.327 -6.927 -20.040 1.00 45.09 92 THR A N 1
ATOM 694 C CA . THR A 1 92 ? 10.542 -6.813 -20.856 1.00 45.09 92 THR A CA 1
ATOM 695 C C . THR A 1 92 ? 10.416 -5.656 -21.841 1.00 45.09 92 THR A C 1
ATOM 697 O O . THR A 1 92 ? 9.608 -5.683 -22.767 1.00 45.09 92 THR A O 1
ATOM 700 N N . LEU A 1 93 ? 11.256 -4.635 -21.665 1.00 45.06 93 LEU A N 1
ATOM 701 C CA . LEU A 1 93 ? 11.547 -3.624 -22.688 1.00 45.06 93 LEU A CA 1
ATOM 702 C C . LEU A 1 93 ? 12.869 -4.033 -23.349 1.00 45.06 93 LEU A C 1
ATOM 704 O O . LEU A 1 93 ? 13.810 -4.388 -22.642 1.00 45.06 93 LEU A O 1
ATOM 708 N N . THR A 1 94 ? 12.965 -4.009 -24.682 1.00 45.41 94 THR A N 1
ATOM 709 C CA . THR A 1 94 ? 14.206 -4.344 -25.411 1.00 45.41 94 THR A CA 1
ATOM 710 C C . THR A 1 94 ? 15.407 -3.593 -24.828 1.00 45.41 94 THR A C 1
ATOM 712 O O . THR A 1 94 ? 15.453 -2.367 -24.905 1.00 45.41 94 THR A O 1
ATOM 715 N N . GLY A 1 95 ? 16.370 -4.330 -24.261 1.00 52.38 95 GLY A N 1
ATOM 716 C CA . GLY A 1 95 ? 17.569 -3.776 -23.617 1.00 52.38 95 GLY A CA 1
ATOM 717 C C . GLY A 1 95 ? 17.522 -3.673 -22.085 1.00 52.38 95 GLY A C 1
ATOM 718 O O . GLY A 1 95 ? 18.512 -3.246 -21.497 1.00 52.38 95 GLY A O 1
ATOM 719 N N . CYS A 1 96 ? 16.428 -4.076 -21.432 1.00 48.41 96 CYS A N 1
ATOM 720 C CA . CYS A 1 96 ? 16.337 -4.206 -19.975 1.00 48.41 96 CYS A CA 1
ATOM 721 C C . CYS A 1 96 ? 16.216 -5.679 -19.558 1.00 48.41 96 CYS A C 1
ATOM 723 O O . CYS A 1 96 ? 15.585 -6.471 -20.257 1.00 48.41 96 CYS A O 1
ATOM 725 N N . GLU A 1 97 ? 16.820 -6.027 -18.418 1.00 53.81 97 GLU A N 1
ATOM 726 C CA . GLU A 1 97 ? 16.680 -7.347 -17.790 1.00 53.81 97 GLU A CA 1
ATOM 727 C C . GLU A 1 97 ? 15.204 -7.659 -17.485 1.00 53.81 97 GLU A C 1
ATOM 729 O O . GLU A 1 97 ? 14.415 -6.754 -17.197 1.00 53.81 97 GLU A O 1
ATOM 734 N N . GLU A 1 98 ? 14.832 -8.942 -17.544 1.00 57.44 98 GLU A N 1
ATOM 735 C CA . GLU A 1 98 ? 13.521 -9.421 -17.096 1.00 57.44 98 GLU A CA 1
ATOM 736 C C . GLU A 1 98 ? 13.285 -8.998 -15.642 1.00 57.44 98 GLU A C 1
ATOM 738 O O . GLU A 1 98 ? 14.003 -9.395 -14.727 1.00 57.44 98 GLU A O 1
ATOM 743 N N . GLY A 1 99 ? 12.260 -8.182 -15.411 1.00 59.62 99 GLY A N 1
ATOM 744 C CA . GLY A 1 99 ? 11.942 -7.668 -14.083 1.00 59.62 99 GLY A CA 1
ATOM 745 C C . GLY A 1 99 ? 10.451 -7.460 -13.926 1.00 59.62 99 GLY A C 1
ATOM 746 O O . GLY A 1 99 ? 9.719 -7.427 -14.911 1.00 59.62 99 GLY A O 1
ATOM 747 N N . ARG A 1 100 ? 9.969 -7.330 -12.688 1.00 66.81 100 ARG A N 1
ATOM 748 C CA . ARG A 1 100 ? 8.530 -7.196 -12.461 1.00 66.81 100 ARG A CA 1
ATOM 749 C C . ARG A 1 100 ? 7.966 -5.913 -13.109 1.00 66.81 100 ARG A C 1
ATOM 751 O O . ARG A 1 100 ? 8.680 -4.928 -13.222 1.00 66.81 100 ARG A O 1
ATOM 758 N N . ALA A 1 101 ? 6.704 -5.874 -13.528 1.00 76.25 101 ALA A N 1
ATOM 759 C CA . ALA A 1 101 ? 5.994 -4.683 -13.990 1.00 76.25 101 ALA A CA 1
ATOM 760 C C . ALA A 1 101 ? 5.603 -3.792 -12.798 1.00 76.25 101 ALA A C 1
ATOM 762 O O . ALA A 1 101 ? 5.690 -2.561 -12.865 1.00 76.25 101 ALA A O 1
ATOM 763 N N . TYR A 1 102 ? 5.232 -4.431 -11.683 1.00 81.19 102 TYR A N 1
ATOM 764 C CA . TYR A 1 102 ? 4.805 -3.791 -10.445 1.00 81.19 102 TYR A CA 1
ATOM 765 C C . TYR A 1 102 ? 5.435 -4.457 -9.217 1.00 81.19 102 TYR A C 1
ATOM 767 O O . TYR A 1 102 ? 5.576 -5.675 -9.141 1.00 81.19 102 TYR A O 1
ATOM 775 N N . ASN A 1 103 ? 5.746 -3.634 -8.224 1.00 85.00 103 ASN A N 1
ATOM 776 C CA . ASN A 1 103 ? 5.939 -4.019 -6.838 1.00 85.00 103 ASN A CA 1
ATOM 777 C C . ASN A 1 103 ? 4.570 -3.990 -6.156 1.00 85.00 103 ASN A C 1
ATOM 779 O O . ASN A 1 103 ? 3.951 -2.928 -6.067 1.00 85.00 103 ASN A O 1
ATOM 783 N N . ILE A 1 104 ? 4.093 -5.143 -5.691 1.00 89.56 104 ILE A N 1
ATOM 784 C CA . ILE A 1 104 ? 2.855 -5.226 -4.914 1.00 89.56 104 ILE A CA 1
ATOM 785 C C . ILE A 1 104 ? 3.223 -5.263 -3.436 1.00 89.56 104 ILE A C 1
ATOM 787 O O . ILE A 1 104 ? 3.899 -6.188 -2.986 1.00 89.56 104 ILE A O 1
ATOM 791 N N . VAL A 1 105 ? 2.792 -4.249 -2.691 1.00 91.31 105 VAL A N 1
ATOM 792 C CA . VAL A 1 105 ? 2.985 -4.149 -1.243 1.00 91.31 105 VAL A CA 1
ATOM 793 C C . VAL A 1 105 ? 1.659 -4.439 -0.558 1.00 91.31 105 VAL A C 1
ATOM 795 O O . VAL A 1 105 ? 0.665 -3.770 -0.825 1.00 91.31 105 VAL A O 1
ATOM 798 N N . HIS A 1 106 ? 1.661 -5.415 0.339 1.00 92.50 106 HIS A N 1
ATOM 799 C CA . HIS A 1 106 ? 0.550 -5.739 1.215 1.00 92.50 106 HIS A CA 1
ATOM 800 C C . HIS A 1 106 ? 0.882 -5.285 2.642 1.00 92.50 106 HIS A C 1
ATOM 802 O O . HIS A 1 106 ? 1.904 -5.689 3.205 1.00 92.50 106 HIS A O 1
ATOM 808 N N . LEU A 1 107 ? 0.034 -4.429 3.211 1.00 92.62 107 LEU A N 1
ATOM 809 C CA . LEU A 1 107 ? 0.102 -3.994 4.602 1.00 92.62 107 LEU A CA 1
ATOM 810 C C . LEU A 1 107 ? -1.103 -4.547 5.361 1.00 92.62 107 LEU A C 1
ATOM 812 O O . LEU A 1 107 ? -2.245 -4.318 4.963 1.00 92.62 107 LEU A O 1
ATOM 816 N N . VAL A 1 108 ? -0.834 -5.214 6.477 1.00 91.19 108 VAL A N 1
ATOM 817 C CA . VAL A 1 108 ? -1.851 -5.697 7.418 1.00 91.19 108 VAL A CA 1
ATOM 818 C C . VAL A 1 108 ? -1.567 -5.088 8.780 1.00 91.19 108 VAL A C 1
ATOM 820 O O . VAL A 1 108 ? -0.409 -4.960 9.173 1.00 91.19 108 VAL A O 1
ATOM 823 N N . VAL A 1 109 ? -2.601 -4.679 9.510 1.00 88.88 109 VAL A N 1
ATOM 824 C CA . VAL A 1 109 ? -2.421 -4.181 10.877 1.00 88.88 109 VAL A CA 1
ATOM 825 C C . VAL A 1 109 ? -1.953 -5.327 11.773 1.00 88.88 109 VAL A C 1
ATOM 827 O O . VAL A 1 109 ? -2.583 -6.384 11.827 1.00 88.88 109 VAL A O 1
ATOM 830 N N . LYS A 1 110 ? -0.866 -5.110 12.515 1.00 87.56 110 LYS A N 1
ATOM 831 C CA . LYS A 1 110 ? -0.371 -6.063 13.506 1.00 87.56 110 LYS A CA 1
ATOM 832 C C . LYS A 1 110 ? -1.458 -6.321 14.539 1.00 87.56 110 LYS A C 1
ATOM 834 O O . LYS A 1 110 ? -1.911 -5.405 15.233 1.00 87.56 110 LYS A O 1
ATOM 839 N N . LYS A 1 111 ? -1.847 -7.585 14.697 1.00 76.19 111 LYS A N 1
ATOM 840 C CA . LYS A 1 111 ? -2.676 -7.993 15.831 1.00 76.19 111 LYS A CA 1
ATOM 841 C C . LYS A 1 111 ? -1.821 -7.847 17.082 1.00 76.19 111 LYS A C 1
ATOM 843 O O . LYS A 1 111 ? -0.851 -8.575 17.266 1.00 76.19 111 LYS A O 1
ATOM 848 N N . SER A 1 112 ? -2.146 -6.865 17.919 1.00 60.53 112 SER A N 1
ATOM 849 C CA . SER A 1 112 ? -1.544 -6.725 19.243 1.00 60.53 112 SER A CA 1
ATOM 850 C C . SER A 1 112 ? -1.698 -8.071 19.953 1.00 60.53 112 SER A C 1
ATOM 852 O O . SER A 1 112 ? -2.819 -8.565 20.066 1.00 60.53 112 SER A O 1
ATOM 854 N N . CYS A 1 113 ? -0.595 -8.693 20.367 1.00 41.00 113 CYS A N 1
ATOM 855 C CA . CYS A 1 113 ? -0.634 -9.943 21.115 1.00 41.00 113 CYS A CA 1
ATOM 856 C C . CYS A 1 113 ? -1.222 -9.662 22.508 1.00 41.00 113 CYS A C 1
ATOM 858 O O . CYS A 1 113 ? -0.495 -9.446 23.471 1.00 41.00 113 CYS A O 1
ATOM 860 N N . GLU A 1 114 ? -2.548 -9.612 22.625 1.00 46.41 114 GLU A N 1
ATOM 861 C CA . GLU A 1 114 ? -3.247 -9.677 23.909 1.00 46.41 114 GLU A CA 1
ATOM 862 C C . GLU A 1 114 ? -3.299 -11.132 24.384 1.00 46.41 114 GLU A C 1
ATOM 864 O O . GLU A 1 114 ? -4.365 -11.721 24.516 1.00 46.41 114 GLU A O 1
ATOM 869 N N . GLN A 1 115 ? -2.140 -11.739 24.633 1.00 46.56 115 GLN A N 1
ATOM 870 C CA . GLN A 1 115 ? -2.037 -12.976 25.403 1.00 46.56 115 GLN A CA 1
ATOM 871 C C . GLN A 1 115 ? -0.711 -12.976 26.163 1.00 46.56 115 GLN A C 1
ATOM 873 O O . GLN A 1 115 ? 0.320 -13.278 25.574 1.00 46.56 115 GLN A O 1
ATOM 878 N N . LEU A 1 116 ? -0.761 -12.599 27.452 1.00 48.38 116 LEU A N 1
ATOM 879 C CA . LEU A 1 116 ? 0.003 -13.145 28.597 1.00 48.38 116 LEU A CA 1
ATOM 880 C C . LEU A 1 116 ? 0.032 -12.134 29.770 1.00 48.38 116 LEU A C 1
ATOM 882 O O . LEU A 1 116 ? 1.017 -11.429 29.936 1.00 48.38 116 LEU A O 1
ATOM 886 N N . SER A 1 117 ? -1.038 -12.076 30.582 1.00 44.16 117 SER A N 1
ATOM 887 C CA . SER A 1 117 ? -0.980 -11.943 32.064 1.00 44.16 117 SER A CA 1
ATOM 888 C C . SER A 1 117 ? -2.363 -11.720 32.710 1.00 44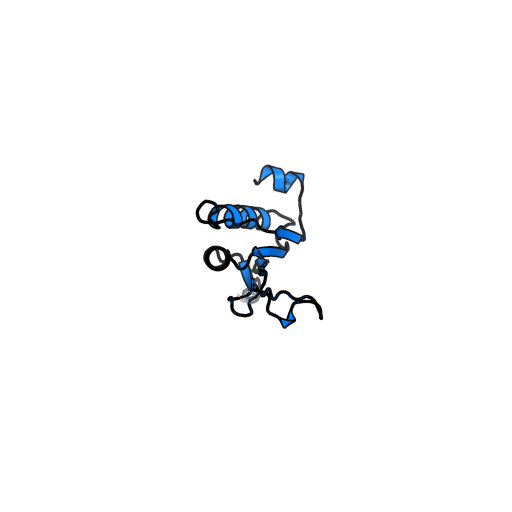.16 117 SER A C 1
ATOM 890 O O . SER A 1 117 ? -2.512 -10.884 33.594 1.00 44.16 117 SER A O 1
ATOM 892 N N . ASN A 1 118 ? -3.392 -12.462 32.302 1.00 44.78 118 ASN A N 1
ATOM 893 C CA . ASN A 1 118 ? -4.560 -12.684 33.159 1.00 44.78 118 ASN A CA 1
ATOM 894 C C . ASN A 1 118 ? -4.563 -14.176 3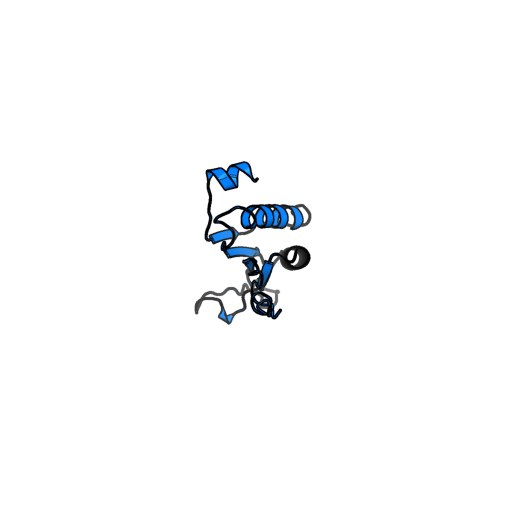3.473 1.00 44.78 118 ASN A C 1
ATOM 896 O O . ASN A 1 118 ? -5.019 -14.952 32.639 1.00 44.78 118 ASN A O 1
ATOM 900 N N . ASN A 1 119 ? -3.895 -14.551 34.569 1.00 49.62 119 ASN A N 1
ATOM 901 C CA . ASN A 1 119 ? -4.156 -15.722 35.422 1.00 49.62 119 ASN A CA 1
ATOM 902 C C . ASN A 1 119 ? -2.936 -15.999 36.318 1.00 49.62 119 ASN A C 1
ATOM 904 O O . ASN A 1 119 ? -2.126 -16.886 36.060 1.00 49.62 119 ASN A O 1
ATOM 908 N N . SER A 1 120 ? -2.838 -15.248 37.408 1.00 47.12 120 SER A N 1
ATOM 909 C CA . SER A 1 120 ? -2.439 -15.823 38.691 1.00 47.12 120 SER A CA 1
ATOM 910 C C . SER A 1 120 ? -3.305 -15.172 39.758 1.00 47.12 120 SER A C 1
ATOM 912 O O . SER A 1 120 ? -3.059 -14.060 40.222 1.00 47.12 120 SER A O 1
ATOM 914 N N . ASP A 1 121 ? -4.393 -15.878 40.041 1.00 49.16 121 ASP A N 1
ATOM 915 C CA . ASP A 1 121 ? -5.382 -15.574 41.052 1.00 49.16 121 ASP A CA 1
ATOM 916 C C . ASP A 1 121 ? -4.746 -15.223 42.395 1.00 49.16 121 ASP A C 1
ATOM 918 O O . ASP A 1 121 ? -3.782 -15.845 42.853 1.00 49.16 121 ASP A O 1
ATOM 922 N N . GLY A 1 122 ? -5.346 -14.228 43.044 1.00 49.75 122 GLY A N 1
ATOM 923 C CA . GLY A 1 122 ? -5.102 -13.928 44.439 1.00 49.75 122 GLY A CA 1
ATOM 924 C C . GLY A 1 122 ? -5.380 -15.152 45.304 1.00 49.75 122 GLY A C 1
ATOM 925 O O . GLY A 1 122 ? -6.526 -15.465 45.615 1.00 49.75 122 GLY A O 1
ATOM 926 N N . ALA A 1 123 ? -4.315 -15.797 45.768 1.00 43.66 123 ALA A N 1
ATOM 927 C CA . ALA A 1 123 ? -4.364 -16.611 46.969 1.00 43.66 123 ALA A CA 1
ATOM 928 C C . ALA A 1 123 ? -4.351 -15.669 48.181 1.00 43.66 123 ALA A C 1
ATOM 930 O O . ALA A 1 123 ? -3.321 -15.426 48.806 1.00 43.66 123 ALA A O 1
ATOM 931 N N . GLY A 1 124 ? -5.520 -15.106 48.486 1.00 42.81 124 GLY A N 1
ATOM 932 C CA . GLY A 1 124 ? -5.827 -14.695 49.844 1.00 42.81 124 GLY A CA 1
ATOM 933 C C . GLY A 1 124 ? -5.986 -15.953 50.690 1.00 42.81 124 GLY A C 1
ATOM 934 O O . GLY A 1 124 ? -6.928 -16.715 50.488 1.00 42.81 124 GLY A O 1
ATOM 935 N N . ILE A 1 125 ? -5.070 -16.172 51.626 1.00 50.06 125 ILE A N 1
ATOM 936 C CA . ILE A 1 125 ? -5.315 -17.018 52.791 1.00 50.06 125 ILE A CA 1
ATOM 937 C C . ILE A 1 125 ? -4.959 -16.173 54.010 1.00 50.06 125 ILE A C 1
ATOM 939 O O . ILE A 1 125 ? -3.912 -15.526 54.047 1.00 50.06 125 ILE A O 1
ATOM 943 N N . GLN A 1 126 ? -5.933 -16.131 54.916 1.00 46.16 126 GLN A N 1
ATOM 944 C CA . GLN A 1 126 ? -5.903 -15.523 56.241 1.00 46.16 126 GLN A CA 1
ATOM 945 C C . GLN A 1 126 ? -4.775 -16.074 57.114 1.00 46.16 126 GLN A C 1
ATOM 947 O O . GLN A 1 126 ? -4.405 -17.255 56.929 1.00 46.16 126 GLN A O 1
#

Secondary structure (DSSP, 8-state):
-HHHHHHH---SEEEEES---STTS-HHHHHHHHHHHHTSTT-TT-EEEEEEEGGGHHHHHHHHHHHHHTTSEEEEEPPGGGSPTT---EE--TTS-SEESEEEEEEEE------S-S--------

Radius of gyration: 19.55 Å; chains: 1; bounding box: 36×33×82 Å

pLDDT: mean 75.06, std 16.08, range [41.0, 93.31]

InterPro domains:
  IPR029063 S-adenosyl-L-methionine-dependent methyltransferase superfamily [G3DSA:3.40.50.150] (1-88)

Organism: NCBI:txid89044

Sequence (126 aa):
SRRLVRESGPFSLIVGSDLLYGEASTAGPLIETLAAMASEPGARDAEVILAIKNRCANEAVALCAEARRRDIWDVRLAEADDFPEGYEAHFTLTGCEEGRAYNIVHLVVKKSCEQLSNNSDGAGIQ

Foldseek 3Di:
DLVVLVVPDDAQEAEEEAQDDPPVRALQVVLVVLVSSCPDPHNVFYKYKYWHFPVCVVRVVRNQVNNVVVVQWDKDKDDPVNDPPPPQLWDDDVPDDTDGRTTIIMIGTDDDPPDDDPDDDDPDDD